Protein AF-A0A4R4ACE6-F1 (afdb_monomer_lite)

Foldseek 3Di:
DDPPPPDPDLVVVQVVVQVVQVPDFAPVSVCVSQVVWDWDPPDPDPQWTKTDSDSPWIWIQGNVRRGIDTDDVVVNPDDDPPVVVVVVVVVVVVVVVVVVVCVVVVVVDDPVRVVVVVVVVVVVVVVVVVVVVPDDD

Structure (mmCIF, N/CA/C/O backbone):
data_AF-A0A4R4ACE6-F1
#
_entry.id   AF-A0A4R4ACE6-F1
#
loop_
_atom_site.group_PDB
_atom_site.id
_atom_site.type_symbol
_atom_site.label_atom_id
_atom_site.label_alt_id
_atom_site.label_comp_id
_atom_site.label_asym_id
_atom_site.label_entity_id
_atom_site.label_seq_id
_atom_site.pdbx_PDB_ins_code
_atom_site.Cartn_x
_atom_site.Cartn_y
_atom_site.Cartn_z
_atom_site.occupancy
_atom_site.B_iso_or_equiv
_atom_site.auth_seq_id
_atom_site.auth_comp_id
_atom_site.auth_asym_id
_atom_site.auth_atom_id
_atom_site.pdbx_PDB_model_num
ATOM 1 N N . MET A 1 1 ? 40.237 20.286 -29.614 1.00 39.25 1 MET A N 1
ATOM 2 C CA . MET A 1 1 ? 39.116 19.374 -29.910 1.00 39.25 1 MET A CA 1
ATOM 3 C C . MET A 1 1 ? 39.132 18.307 -28.837 1.00 39.25 1 MET A C 1
ATOM 5 O O . MET A 1 1 ? 39.995 17.444 -28.871 1.00 39.25 1 MET A O 1
ATOM 9 N N . LEU A 1 2 ? 38.305 18.479 -27.810 1.00 37.62 2 LEU A N 1
ATOM 10 C CA . LEU A 1 2 ? 38.090 17.489 -26.760 1.00 37.62 2 LEU A CA 1
ATOM 11 C C . LEU A 1 2 ? 36.631 17.077 -26.900 1.00 37.62 2 LEU A C 1
ATOM 13 O O . LEU A 1 2 ? 35.740 17.846 -26.546 1.00 37.62 2 LEU A O 1
ATOM 17 N N . ASP A 1 3 ? 36.414 15.913 -27.501 1.00 39.69 3 ASP A N 1
ATOM 18 C CA . ASP A 1 3 ? 35.111 15.267 -27.541 1.00 39.69 3 ASP A CA 1
ATOM 19 C C . ASP A 1 3 ? 34.815 14.712 -26.151 1.00 39.69 3 ASP A C 1
ATOM 21 O O . ASP A 1 3 ? 35.185 13.594 -25.791 1.00 39.69 3 ASP A O 1
ATOM 25 N N . THR A 1 4 ? 34.167 15.532 -25.331 1.00 42.69 4 THR A N 1
ATOM 26 C CA . THR A 1 4 ? 33.566 15.086 -24.080 1.00 42.69 4 THR A CA 1
ATOM 27 C C . THR A 1 4 ? 32.238 14.422 -24.425 1.00 42.69 4 THR A C 1
ATOM 29 O O . THR A 1 4 ? 31.175 15.039 -24.386 1.00 42.69 4 THR A O 1
ATOM 32 N N . HIS A 1 5 ? 32.289 13.137 -24.773 1.00 44.16 5 HIS A N 1
ATOM 33 C CA . HIS A 1 5 ? 31.126 12.265 -24.643 1.00 44.16 5 HIS A CA 1
ATOM 34 C C . HIS A 1 5 ? 30.836 12.082 -23.149 1.00 44.16 5 HIS A C 1
ATOM 36 O O . HIS A 1 5 ? 31.221 11.096 -22.524 1.00 44.16 5 HIS A O 1
ATOM 42 N N . THR A 1 6 ? 30.187 13.085 -22.562 1.00 49.16 6 THR A N 1
ATOM 43 C CA . THR A 1 6 ? 29.593 13.006 -21.234 1.00 49.16 6 THR A CA 1
ATOM 44 C C . THR A 1 6 ? 28.503 11.946 -21.307 1.00 49.16 6 THR A C 1
ATOM 46 O O . THR A 1 6 ? 27.465 12.159 -21.935 1.00 49.16 6 THR A O 1
ATOM 49 N N . ALA A 1 7 ? 28.756 10.777 -20.713 1.00 47.00 7 ALA A N 1
ATOM 50 C CA . ALA A 1 7 ? 27.704 9.814 -20.415 1.00 47.00 7 ALA A CA 1
ATOM 51 C C . ALA A 1 7 ? 26.524 10.574 -19.780 1.00 47.00 7 ALA A C 1
ATOM 53 O O . ALA A 1 7 ? 26.785 11.451 -18.946 1.00 47.00 7 ALA A O 1
ATOM 54 N N . PRO A 1 8 ? 25.255 10.309 -20.151 1.00 51.50 8 PRO A N 1
ATOM 55 C CA . PRO A 1 8 ? 24.149 10.928 -19.438 1.00 51.50 8 PRO A CA 1
ATOM 56 C C . PRO A 1 8 ? 24.357 10.652 -17.943 1.00 51.50 8 PRO A C 1
ATOM 58 O O . PRO A 1 8 ? 24.709 9.527 -17.572 1.00 51.50 8 PRO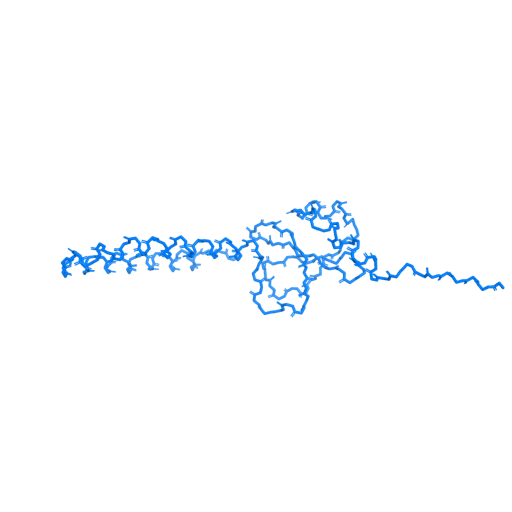 A O 1
ATOM 61 N N . PRO A 1 9 ? 24.264 11.682 -17.089 1.00 63.25 9 PRO A N 1
ATOM 62 C CA . PRO A 1 9 ? 24.616 11.545 -15.689 1.00 63.25 9 PRO A CA 1
ATOM 63 C C . PRO A 1 9 ? 23.662 10.513 -15.096 1.00 63.25 9 PRO A C 1
ATOM 65 O O . PRO A 1 9 ? 22.456 10.728 -15.094 1.00 63.25 9 PRO A O 1
ATOM 68 N N . VAL A 1 10 ? 24.184 9.380 -14.627 1.00 69.69 10 VAL A N 1
ATOM 69 C CA . VAL A 1 10 ? 23.410 8.233 -14.108 1.00 69.69 10 VAL A CA 1
ATOM 70 C C . VAL A 1 10 ? 22.315 8.663 -13.114 1.00 69.69 10 VAL A C 1
ATOM 72 O O . VAL A 1 10 ? 21.252 8.051 -13.064 1.00 69.69 10 VAL A O 1
ATOM 75 N N . ALA A 1 11 ? 22.540 9.760 -12.383 1.00 75.00 11 ALA A N 1
ATOM 76 C CA . ALA A 1 11 ? 21.557 10.407 -11.516 1.00 75.00 11 ALA A CA 1
ATOM 77 C C . ALA A 1 11 ? 20.283 10.868 -12.252 1.00 75.00 11 ALA A C 1
ATOM 79 O O . ALA A 1 11 ? 19.187 10.543 -11.811 1.00 75.00 11 ALA A O 1
ATOM 80 N N . LEU A 1 12 ? 20.409 11.534 -13.404 1.00 82.38 12 LEU A N 1
ATOM 81 C CA . LEU A 1 12 ? 19.269 12.009 -14.199 1.00 82.38 12 LEU A CA 1
ATOM 82 C C . LEU A 1 12 ? 18.455 10.840 -14.767 1.00 82.38 12 LEU A C 1
ATOM 84 O O . LEU A 1 12 ? 17.234 10.904 -14.869 1.00 82.38 12 LEU A O 1
ATOM 88 N N . GLU A 1 13 ? 19.127 9.741 -15.116 1.00 81.38 13 GLU A N 1
ATOM 89 C CA . GLU A 1 13 ? 18.462 8.528 -15.596 1.00 81.38 13 GLU A CA 1
ATOM 90 C C . GLU A 1 13 ? 17.714 7.786 -14.474 1.00 81.38 13 GLU A C 1
ATOM 92 O O . GLU A 1 13 ? 16.696 7.137 -14.727 1.00 81.38 13 GLU A O 1
ATOM 97 N N . ALA A 1 14 ? 18.220 7.861 -13.241 1.00 82.44 14 ALA A N 1
ATOM 98 C CA . ALA A 1 14 ? 17.561 7.318 -12.059 1.00 82.44 14 ALA A CA 1
ATOM 99 C C . ALA A 1 14 ? 16.352 8.175 -11.645 1.00 82.44 14 ALA A C 1
ATOM 101 O O . ALA A 1 14 ? 15.277 7.627 -11.413 1.00 82.44 14 ALA A O 1
ATOM 102 N N . GLU A 1 15 ? 16.501 9.502 -11.619 1.00 84.19 15 GLU A N 1
ATOM 103 C CA . GLU A 1 15 ? 15.417 10.462 -11.356 1.00 84.19 15 GLU A CA 1
ATOM 104 C C . GLU A 1 15 ? 14.280 10.300 -12.364 1.00 84.19 15 GLU A C 1
ATOM 106 O O . GLU A 1 15 ? 13.147 10.035 -11.974 1.00 84.19 15 GLU A O 1
ATOM 111 N N . TYR A 1 16 ? 14.597 10.293 -13.661 1.00 85.19 16 TYR A N 1
ATOM 112 C CA . TYR A 1 16 ? 13.599 10.079 -14.706 1.00 85.19 16 TYR A CA 1
ATOM 113 C C . TYR A 1 16 ? 12.811 8.775 -14.508 1.00 85.19 16 TYR A C 1
ATOM 115 O O . TYR A 1 16 ? 11.591 8.744 -14.662 1.00 85.19 16 TYR A O 1
ATOM 123 N N . ARG A 1 17 ? 13.479 7.672 -14.148 1.00 85.06 17 ARG A N 1
ATOM 124 C CA . ARG A 1 17 ? 12.790 6.398 -13.887 1.00 85.06 17 ARG A CA 1
ATOM 125 C C . ARG A 1 17 ? 11.895 6.448 -12.652 1.00 85.06 17 ARG A C 1
ATOM 127 O O . ARG A 1 17 ? 10.841 5.813 -12.683 1.00 85.06 17 ARG A O 1
ATOM 134 N N . ARG A 1 18 ? 12.295 7.163 -11.597 1.00 86.38 18 ARG A N 1
ATOM 135 C CA . ARG A 1 18 ? 11.459 7.374 -10.404 1.00 86.38 18 ARG A CA 1
ATOM 136 C C . ARG A 1 18 ? 10.193 8.137 -10.757 1.00 86.38 18 ARG A C 1
ATOM 138 O O . ARG A 1 18 ? 9.114 7.631 -10.472 1.00 86.38 18 ARG A O 1
ATOM 145 N N . ASP A 1 19 ? 10.317 9.243 -11.484 1.00 89.75 19 ASP A N 1
ATOM 146 C CA . ASP A 1 19 ? 9.166 10.035 -11.931 1.00 89.75 19 ASP A CA 1
ATOM 147 C C . ASP A 1 19 ? 8.194 9.183 -12.760 1.00 89.75 19 ASP A C 1
ATOM 149 O O . ASP A 1 19 ? 6.974 9.241 -12.606 1.00 89.75 19 ASP A O 1
ATOM 153 N N . LEU A 1 20 ? 8.729 8.317 -13.627 1.00 89.19 20 LEU A N 1
ATOM 154 C CA . LEU A 1 20 ? 7.899 7.387 -14.387 1.00 89.19 20 LEU A CA 1
ATOM 155 C C . LEU A 1 20 ? 7.201 6.350 -13.506 1.00 89.19 20 LEU A C 1
ATOM 157 O O . LEU A 1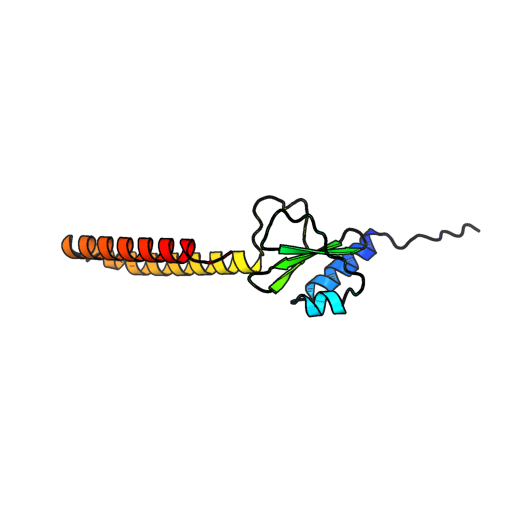 20 ? 6.056 5.991 -13.793 1.00 89.19 20 LEU A O 1
ATOM 161 N N . LEU A 1 21 ? 7.872 5.859 -12.465 1.00 91.19 21 LEU A N 1
ATOM 162 C CA . LEU A 1 21 ? 7.319 4.878 -11.538 1.00 91.19 21 LEU A CA 1
ATOM 163 C C . LEU A 1 21 ? 6.125 5.439 -10.756 1.00 91.19 21 LEU A C 1
ATOM 165 O O . LEU A 1 21 ? 5.180 4.695 -10.512 1.00 91.19 21 LEU A O 1
ATOM 169 N N . GLU A 1 22 ? 6.110 6.734 -10.433 1.00 89.31 22 GLU A N 1
ATOM 170 C CA . GLU A 1 22 ? 4.994 7.375 -9.717 1.00 89.31 22 GLU A CA 1
ATOM 171 C C . GLU A 1 22 ? 3.650 7.257 -10.456 1.00 89.31 22 GLU A C 1
ATOM 173 O O . GLU A 1 22 ? 2.586 7.248 -9.835 1.00 89.31 22 GLU A O 1
ATOM 178 N N . THR A 1 23 ? 3.688 7.115 -11.784 1.00 90.38 23 THR A N 1
ATOM 179 C CA . THR A 1 23 ? 2.489 6.959 -12.627 1.00 90.38 23 THR A CA 1
ATOM 180 C C . THR A 1 23 ? 2.005 5.511 -12.758 1.00 90.38 23 THR A C 1
ATOM 182 O O . THR A 1 23 ? 0.933 5.256 -13.310 1.00 90.38 23 THR A O 1
ATOM 185 N N . VAL A 1 24 ? 2.782 4.547 -12.262 1.00 91.00 24 VAL A N 1
ATOM 186 C CA . VAL A 1 24 ? 2.514 3.114 -12.389 1.00 91.00 24 VAL A CA 1
ATOM 187 C C . VAL A 1 24 ? 1.848 2.599 -11.119 1.00 91.00 24 VAL A C 1
ATOM 189 O O . VAL A 1 24 ? 2.379 2.738 -10.023 1.00 91.00 24 VAL A O 1
ATOM 192 N N . THR A 1 25 ? 0.690 1.952 -11.262 1.00 89.88 25 THR A N 1
ATOM 193 C CA . THR A 1 25 ? -0.118 1.513 -10.110 1.00 89.88 25 THR A CA 1
ATOM 194 C C . THR A 1 25 ? -0.294 0.002 -9.986 1.00 89.88 25 THR A C 1
ATOM 196 O O . THR A 1 25 ? -0.683 -0.442 -8.910 1.00 89.88 25 THR A O 1
ATOM 199 N N . THR A 1 26 ? 0.011 -0.773 -11.034 1.00 91.12 26 THR A N 1
ATOM 200 C CA . THR A 1 26 ? -0.148 -2.242 -11.087 1.00 91.12 26 THR A CA 1
ATOM 201 C C . THR A 1 26 ? 1.099 -2.924 -11.647 1.00 91.12 26 THR A C 1
ATOM 203 O O . THR A 1 26 ? 1.868 -2.306 -12.393 1.00 91.12 26 THR A O 1
ATOM 206 N N . GLU A 1 27 ? 1.286 -4.218 -11.362 1.00 92.00 27 GLU A N 1
ATOM 207 C CA . GLU A 1 27 ? 2.403 -4.997 -11.921 1.00 92.00 27 GLU A CA 1
ATOM 208 C C . GLU A 1 27 ? 2.387 -5.033 -13.458 1.00 92.00 27 GLU A C 1
ATOM 210 O O . GLU A 1 27 ? 3.427 -4.895 -14.106 1.00 92.00 27 GLU A O 1
ATOM 215 N N . ALA A 1 28 ? 1.207 -5.186 -14.064 1.00 92.00 28 ALA A N 1
ATOM 216 C CA . ALA A 1 28 ? 1.076 -5.215 -15.518 1.00 92.00 28 ALA A CA 1
ATOM 217 C C . ALA A 1 28 ? 1.542 -3.891 -16.150 1.00 92.00 28 ALA A C 1
ATOM 219 O O . ALA A 1 28 ? 2.300 -3.898 -17.123 1.00 92.00 28 ALA A O 1
ATOM 220 N N . ALA A 1 29 ? 1.150 -2.755 -15.561 1.00 93.38 29 ALA A N 1
ATOM 221 C CA . ALA A 1 29 ? 1.607 -1.440 -15.999 1.00 93.38 29 ALA A CA 1
ATOM 222 C C . ALA A 1 29 ? 3.119 -1.261 -15.790 1.00 93.38 29 ALA A C 1
ATOM 224 O O . ALA A 1 29 ? 3.786 -0.689 -16.653 1.00 93.38 29 ALA A O 1
ATOM 225 N N . LEU A 1 30 ? 3.677 -1.801 -14.700 1.00 93.88 30 LEU A N 1
ATOM 226 C CA . LEU A 1 30 ? 5.117 -1.778 -14.434 1.00 93.88 30 LEU A CA 1
ATOM 227 C C . LEU A 1 30 ? 5.891 -2.501 -15.536 1.00 93.88 30 LEU A C 1
ATOM 229 O O . LEU A 1 30 ? 6.810 -1.927 -16.117 1.00 93.88 30 LEU A O 1
ATOM 233 N N . ARG A 1 31 ? 5.489 -3.731 -15.870 1.00 92.38 31 ARG A N 1
ATOM 234 C CA . ARG A 1 31 ? 6.143 -4.537 -16.912 1.00 92.38 31 ARG A CA 1
ATOM 235 C C . ARG A 1 31 ? 5.979 -3.928 -18.305 1.00 92.38 31 ARG A C 1
ATOM 237 O O . ARG A 1 31 ? 6.913 -3.979 -19.098 1.00 92.38 31 ARG A O 1
ATOM 244 N N . ALA A 1 32 ? 4.832 -3.313 -18.598 1.00 93.50 32 ALA A N 1
ATOM 245 C CA . ALA A 1 32 ? 4.621 -2.599 -19.856 1.00 93.50 32 ALA A CA 1
ATOM 246 C C . ALA A 1 32 ? 5.503 -1.342 -19.963 1.00 93.50 32 ALA A C 1
ATOM 248 O O . ALA A 1 32 ? 6.072 -1.070 -21.021 1.00 93.50 32 ALA A O 1
ATOM 249 N N . ARG A 1 33 ? 5.637 -0.579 -18.869 1.00 93.06 33 ARG A N 1
ATOM 250 C CA . ARG A 1 33 ? 6.424 0.663 -18.834 1.00 93.06 33 ARG A CA 1
ATOM 251 C C . ARG A 1 33 ? 7.927 0.407 -18.803 1.00 93.06 33 ARG A C 1
ATOM 253 O O . ARG A 1 33 ? 8.681 1.151 -19.428 1.00 93.06 33 ARG A O 1
ATOM 260 N N . PHE A 1 34 ? 8.346 -0.658 -18.126 1.00 93.19 34 PHE A N 1
ATOM 261 C CA . PHE A 1 34 ? 9.736 -1.077 -17.988 1.00 93.19 34 PHE A CA 1
ATOM 262 C C . PHE A 1 34 ? 9.908 -2.526 -18.479 1.00 93.19 34 PHE A C 1
ATOM 264 O O . PHE A 1 34 ? 10.069 -3.436 -17.668 1.00 93.19 34 PHE A O 1
ATOM 271 N N . PRO A 1 35 ? 9.944 -2.776 -19.804 1.00 90.81 35 PRO A N 1
ATOM 272 C CA . PRO A 1 35 ? 10.016 -4.138 -20.353 1.00 90.81 35 PRO A CA 1
ATOM 273 C C . PRO A 1 35 ? 11.283 -4.915 -19.978 1.00 90.81 35 PRO A C 1
ATOM 275 O O . PRO A 1 35 ? 11.319 -6.136 -20.084 1.00 90.81 35 PRO A O 1
ATOM 278 N N . ARG A 1 36 ? 12.339 -4.207 -19.560 1.00 90.44 36 ARG A N 1
ATOM 279 C CA . ARG A 1 36 ? 13.600 -4.793 -19.078 1.00 90.44 36 ARG A CA 1
ATOM 280 C C . ARG A 1 36 ? 13.621 -5.011 -17.562 1.00 90.44 36 ARG A C 1
ATOM 282 O O . ARG A 1 36 ? 14.676 -5.335 -17.030 1.00 90.44 36 ARG A O 1
ATOM 289 N N . ALA A 1 37 ? 12.502 -4.790 -16.872 1.00 91.81 37 ALA A N 1
ATOM 290 C CA . ALA A 1 37 ? 12.420 -4.996 -15.437 1.00 91.81 37 ALA A CA 1
ATOM 291 C C . ALA A 1 37 ? 12.620 -6.477 -15.094 1.00 91.81 37 ALA A C 1
ATOM 293 O O . ALA A 1 37 ? 11.895 -7.344 -15.586 1.00 91.81 37 ALA A O 1
ATOM 294 N N . THR A 1 38 ? 13.592 -6.761 -14.233 1.00 91.31 38 THR A N 1
ATOM 295 C CA . THR A 1 38 ? 13.903 -8.120 -13.774 1.00 91.31 38 THR A CA 1
ATOM 296 C C . THR A 1 38 ? 13.526 -8.270 -12.313 1.00 91.31 38 THR A C 1
ATOM 298 O O . THR A 1 38 ? 13.899 -7.427 -11.498 1.00 91.31 38 THR A O 1
ATOM 301 N N . GLU A 1 39 ? 12.803 -9.335 -11.981 1.00 89.50 39 GLU A N 1
ATOM 302 C CA . GLU A 1 39 ? 12.487 -9.666 -10.592 1.00 89.50 39 GLU A CA 1
ATOM 303 C C . GLU A 1 39 ? 13.770 -10.012 -9.820 1.00 89.50 39 GLU A C 1
ATOM 305 O O . GLU A 1 39 ? 14.678 -10.645 -10.358 1.00 89.50 39 GLU A O 1
ATOM 310 N N . VAL A 1 40 ? 13.860 -9.548 -8.576 1.00 86.50 40 VAL A N 1
ATOM 311 C CA . VAL A 1 40 ? 15.002 -9.740 -7.680 1.00 86.50 40 VAL A CA 1
ATOM 312 C C . VAL A 1 40 ? 14.579 -10.728 -6.596 1.00 86.50 40 VAL A C 1
ATOM 314 O O . VAL A 1 40 ? 13.744 -10.399 -5.761 1.00 86.50 40 VAL A O 1
ATOM 317 N N . GLU A 1 41 ? 15.168 -11.927 -6.586 1.00 69.19 41 GLU A N 1
ATOM 318 C CA . GLU A 1 41 ? 14.771 -13.043 -5.700 1.00 69.19 41 GLU A CA 1
ATOM 319 C C . GLU A 1 41 ? 15.010 -12.796 -4.194 1.00 69.19 41 GLU A C 1
ATOM 321 O O . GLU A 1 41 ? 14.540 -13.557 -3.355 1.00 69.19 41 GLU A O 1
ATOM 326 N N . HIS A 1 42 ? 15.744 -11.747 -3.811 1.00 57.09 42 HIS A N 1
ATOM 327 C CA . HIS A 1 42 ? 16.246 -11.559 -2.442 1.00 57.09 42 HIS A CA 1
ATOM 328 C C . HIS A 1 42 ? 15.379 -10.662 -1.546 1.00 57.09 42 HIS A C 1
ATOM 330 O O . HIS A 1 42 ? 15.915 -9.858 -0.775 1.00 57.09 42 HIS A O 1
ATOM 336 N N . THR A 1 43 ? 14.053 -10.761 -1.610 1.00 58.81 43 THR A N 1
ATOM 337 C CA . THR A 1 43 ? 13.210 -10.109 -0.600 1.00 58.81 43 THR A CA 1
ATOM 338 C C . THR A 1 43 ? 12.994 -11.041 0.588 1.00 58.81 43 THR A C 1
ATOM 340 O O . THR A 1 43 ? 12.407 -12.110 0.480 1.00 58.81 43 THR A O 1
ATOM 343 N N . HIS A 1 44 ? 13.455 -10.618 1.769 1.00 56.88 44 HIS A N 1
ATOM 344 C CA . HIS A 1 44 ? 13.138 -11.279 3.045 1.00 56.88 44 HIS A CA 1
ATOM 345 C C . HIS A 1 44 ? 11.659 -11.111 3.452 1.00 56.88 44 HIS A C 1
ATOM 347 O O . HIS A 1 44 ? 11.232 -11.644 4.474 1.00 56.88 44 HIS A O 1
ATOM 353 N N . GLU A 1 45 ? 10.876 -10.373 2.663 1.00 63.69 45 GLU A N 1
ATOM 354 C CA . GLU A 1 45 ? 9.472 -10.073 2.910 1.00 63.69 45 GLU A CA 1
ATOM 355 C C . GLU A 1 45 ? 8.596 -10.832 1.909 1.00 63.69 45 GLU A C 1
ATOM 357 O O . GLU A 1 45 ? 8.508 -10.464 0.739 1.00 63.69 45 GLU A O 1
ATOM 362 N N . ALA A 1 46 ? 7.914 -11.878 2.387 1.00 65.12 46 ALA A N 1
ATOM 363 C CA . ALA A 1 46 ? 7.034 -12.735 1.581 1.00 65.12 46 ALA A CA 1
ATOM 364 C C . ALA A 1 46 ? 5.875 -11.981 0.893 1.00 65.12 46 ALA A C 1
ATOM 366 O O . ALA A 1 46 ? 5.217 -12.519 0.007 1.00 65.12 46 ALA A O 1
ATOM 367 N N . THR A 1 47 ? 5.613 -10.737 1.298 1.00 76.88 47 THR A N 1
ATOM 368 C CA . THR A 1 47 ? 4.502 -9.917 0.808 1.00 76.88 47 THR A CA 1
ATOM 369 C C . THR A 1 47 ? 4.893 -8.936 -0.301 1.00 76.88 47 THR A C 1
ATOM 371 O O . THR A 1 47 ? 4.032 -8.189 -0.779 1.00 76.88 47 THR A O 1
ATOM 374 N N . LEU A 1 48 ? 6.166 -8.909 -0.723 1.00 83.94 48 LEU A N 1
ATOM 375 C CA . LEU A 1 48 ? 6.670 -8.003 -1.759 1.00 83.94 48 LEU A CA 1
ATOM 376 C C . LEU A 1 48 ? 7.426 -8.750 -2.864 1.00 83.94 48 LEU A C 1
ATOM 378 O O . LEU A 1 48 ? 8.373 -9.492 -2.600 1.00 83.94 48 LEU A O 1
ATOM 382 N N . ARG A 1 49 ? 7.075 -8.449 -4.118 1.00 88.62 49 ARG A N 1
ATOM 383 C CA . ARG A 1 49 ? 7.861 -8.803 -5.310 1.00 88.62 49 ARG A CA 1
ATOM 384 C C . ARG A 1 49 ? 8.631 -7.579 -5.777 1.00 88.62 49 ARG A C 1
ATOM 386 O O . ARG A 1 49 ? 8.018 -6.553 -6.070 1.00 88.62 49 ARG A O 1
ATOM 393 N N . VAL A 1 50 ? 9.957 -7.658 -5.833 1.00 89.62 50 VAL A N 1
ATOM 394 C CA . VAL A 1 50 ? 10.811 -6.510 -6.175 1.00 89.62 50 VAL A CA 1
ATOM 395 C C . VAL A 1 50 ? 11.398 -6.662 -7.570 1.00 89.62 50 VAL A C 1
ATOM 397 O O . VAL A 1 50 ? 11.856 -7.732 -7.946 1.00 89.62 50 VAL A O 1
ATOM 400 N N . TYR A 1 51 ? 11.416 -5.568 -8.325 1.00 91.94 51 TYR A N 1
ATOM 401 C CA . TYR A 1 51 ? 11.891 -5.481 -9.697 1.00 91.94 51 TYR A CA 1
ATOM 402 C C . TYR A 1 51 ? 12.992 -4.438 -9.826 1.00 91.94 51 TYR A C 1
ATOM 404 O O . TYR A 1 51 ? 12.829 -3.298 -9.393 1.00 91.94 51 TYR A O 1
ATOM 412 N N . ALA A 1 52 ? 14.091 -4.798 -10.482 1.00 92.25 52 ALA A N 1
ATOM 413 C CA . ALA A 1 52 ? 15.124 -3.854 -10.876 1.00 92.25 52 ALA A CA 1
ATOM 414 C C . ALA A 1 52 ? 14.759 -3.186 -12.205 1.00 92.25 52 ALA A C 1
ATOM 416 O O . ALA A 1 52 ? 14.590 -3.868 -13.213 1.00 92.25 52 ALA A O 1
ATOM 417 N N . LEU A 1 53 ? 14.660 -1.853 -12.214 1.00 91.81 53 LEU A N 1
ATOM 418 C CA . LEU A 1 53 ? 14.296 -1.063 -13.403 1.00 91.81 53 LEU A CA 1
ATOM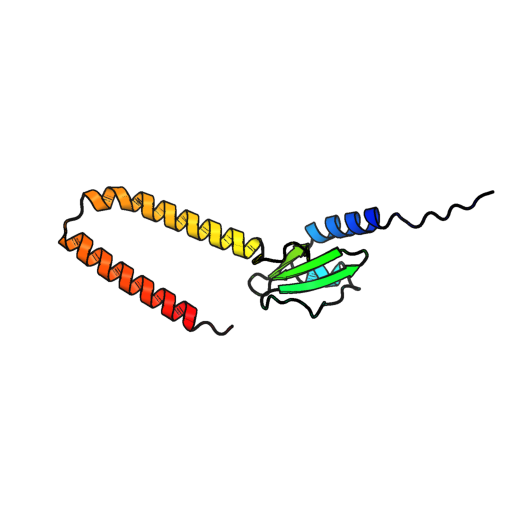 419 C C . LEU A 1 53 ? 15.520 -0.530 -14.176 1.00 91.81 53 LEU A C 1
ATOM 421 O O . LEU A 1 53 ? 15.376 0.060 -15.251 1.00 91.81 53 LEU A O 1
ATOM 425 N N . GLY A 1 54 ? 16.724 -0.736 -13.631 1.00 87.12 54 GLY A N 1
ATOM 426 C CA . GLY A 1 54 ? 17.985 -0.168 -14.115 1.00 87.12 54 GLY A CA 1
ATOM 427 C C . GLY A 1 54 ? 18.396 1.107 -13.367 1.00 87.12 54 GLY A C 1
ATOM 428 O O . GLY A 1 54 ? 17.605 1.683 -12.625 1.00 87.12 54 GLY A O 1
ATOM 429 N N . ALA A 1 55 ? 19.658 1.524 -13.535 1.00 85.31 55 ALA A N 1
ATOM 430 C CA . ALA A 1 55 ? 20.246 2.714 -12.896 1.00 85.31 55 ALA A CA 1
ATOM 431 C C . ALA A 1 55 ? 20.066 2.784 -11.360 1.00 85.31 55 ALA A C 1
ATOM 433 O O . ALA A 1 55 ? 19.952 3.861 -10.785 1.00 85.31 55 ALA A O 1
ATOM 434 N N . GLY A 1 56 ? 20.021 1.628 -10.686 1.00 84.75 56 GLY A N 1
ATOM 435 C CA . GLY A 1 56 ? 19.854 1.545 -9.230 1.00 84.75 56 GLY A CA 1
ATOM 436 C C . GLY A 1 56 ? 18.426 1.773 -8.718 1.00 84.75 56 GLY A C 1
ATOM 437 O O . GLY A 1 56 ? 18.225 1.764 -7.507 1.00 84.75 56 GLY A O 1
ATOM 438 N N . VAL A 1 57 ? 17.437 1.939 -9.603 1.00 88.94 57 VAL A N 1
ATOM 439 C CA . VAL A 1 57 ? 16.026 2.091 -9.220 1.00 88.94 57 VAL A CA 1
ATOM 440 C C . VAL A 1 57 ? 15.370 0.720 -9.082 1.00 88.94 57 VAL A C 1
ATOM 442 O O . VAL A 1 57 ? 15.460 -0.122 -9.984 1.00 88.94 57 VAL A O 1
ATOM 445 N N . LEU A 1 58 ? 14.685 0.512 -7.959 1.00 90.94 58 LEU A N 1
ATOM 446 C CA . LEU A 1 58 ? 13.929 -0.699 -7.667 1.00 90.94 58 LEU A CA 1
ATOM 447 C C . LEU A 1 58 ? 12.459 -0.346 -7.434 1.00 90.94 58 LEU A C 1
ATOM 449 O O . LEU A 1 58 ? 12.148 0.656 -6.794 1.00 90.94 58 LEU A O 1
ATOM 453 N N . ALA A 1 59 ? 11.557 -1.189 -7.917 1.00 91.62 59 ALA A N 1
ATOM 454 C CA . ALA A 1 59 ? 10.130 -1.102 -7.638 1.00 91.62 59 ALA A CA 1
ATOM 455 C C . ALA A 1 59 ? 9.682 -2.333 -6.853 1.00 91.62 59 ALA A C 1
ATOM 457 O O . ALA A 1 59 ? 10.104 -3.441 -7.164 1.00 91.62 59 ALA A O 1
ATOM 458 N N . ALA A 1 60 ? 8.810 -2.153 -5.870 1.00 90.62 60 ALA A N 1
ATOM 459 C CA . ALA A 1 60 ? 8.117 -3.238 -5.191 1.00 90.62 60 ALA A CA 1
ATOM 460 C C . ALA A 1 60 ? 6.657 -3.288 -5.639 1.00 90.62 60 ALA A C 1
ATOM 462 O O . ALA A 1 60 ? 6.005 -2.255 -5.788 1.00 90.62 60 ALA A O 1
ATOM 463 N N . VAL A 1 61 ? 6.145 -4.504 -5.797 1.00 91.31 61 VAL A N 1
ATOM 464 C CA . VAL A 1 61 ? 4.727 -4.819 -5.958 1.00 91.31 61 VAL A CA 1
ATOM 465 C C . VAL A 1 61 ? 4.280 -5.563 -4.709 1.00 91.31 61 VAL A C 1
ATOM 467 O O . VAL A 1 61 ? 4.854 -6.594 -4.354 1.00 91.31 61 VAL A O 1
ATOM 470 N N . CYS A 1 62 ? 3.266 -5.042 -4.023 1.00 87.81 62 CYS A N 1
ATOM 471 C CA . CYS A 1 62 ? 2.695 -5.712 -2.860 1.00 87.81 62 CYS A CA 1
ATOM 472 C C . CYS A 1 62 ? 1.739 -6.830 -3.278 1.00 87.81 62 CYS A C 1
ATOM 474 O O . CYS A 1 62 ? 0.771 -6.563 -3.980 1.00 87.81 62 CYS A O 1
ATOM 476 N N . THR A 1 63 ? 1.935 -8.051 -2.785 1.00 86.19 63 THR A N 1
ATOM 477 C CA . THR A 1 63 ? 1.055 -9.188 -3.104 1.00 86.19 63 THR A CA 1
ATOM 478 C C . THR A 1 63 ? -0.337 -9.070 -2.469 1.00 86.19 63 THR A C 1
ATOM 480 O O . THR A 1 63 ? -1.300 -9.605 -3.009 1.00 86.19 63 THR A O 1
ATOM 483 N N . ASP A 1 64 ? -0.477 -8.312 -1.374 1.00 85.81 64 ASP A N 1
ATOM 484 C CA . ASP A 1 64 ? -1.759 -8.133 -0.672 1.00 85.81 64 ASP A CA 1
ATOM 485 C C . ASP A 1 64 ? -2.693 -7.110 -1.332 1.00 85.81 64 ASP A C 1
ATOM 487 O O . ASP A 1 64 ? -3.917 -7.186 -1.199 1.00 85.81 64 ASP A O 1
ATOM 491 N N . CYS A 1 65 ? -2.133 -6.066 -1.949 1.00 86.00 65 CYS A N 1
ATOM 492 C CA . CYS A 1 65 ? -2.924 -4.952 -2.482 1.00 86.00 65 CYS A CA 1
ATOM 493 C C . CYS A 1 65 ? -2.546 -4.511 -3.898 1.00 86.00 65 CYS A C 1
ATOM 495 O O . CYS A 1 65 ? -3.063 -3.490 -4.346 1.00 86.00 65 CYS A O 1
ATOM 497 N N . ASP A 1 66 ? -1.656 -5.254 -4.562 1.00 88.50 66 ASP A N 1
ATOM 498 C CA . ASP A 1 66 ? -1.145 -5.053 -5.931 1.00 88.50 66 ASP A CA 1
ATOM 499 C C . ASP A 1 66 ? -0.506 -3.679 -6.195 1.00 88.50 66 ASP A C 1
ATOM 501 O O . ASP A 1 66 ? -0.200 -3.291 -7.321 1.00 88.50 66 ASP A O 1
ATOM 505 N N . ARG A 1 67 ? -0.281 -2.902 -5.133 1.00 88.62 67 ARG A N 1
ATOM 506 C CA . ARG A 1 67 ? 0.241 -1.550 -5.260 1.00 88.62 67 ARG A CA 1
ATOM 507 C C . ARG A 1 67 ? 1.725 -1.582 -5.592 1.00 88.62 67 ARG A C 1
ATOM 509 O O . ARG A 1 67 ? 2.506 -2.242 -4.903 1.00 88.62 67 ARG A O 1
ATOM 516 N N . VAL A 1 68 ? 2.086 -0.773 -6.579 1.00 91.19 68 VAL A N 1
ATOM 517 C CA . VAL A 1 68 ? 3.466 -0.490 -6.971 1.00 91.19 68 VAL A CA 1
ATOM 518 C C . VAL A 1 68 ? 4.004 0.716 -6.198 1.00 91.19 68 VAL A C 1
ATOM 520 O O . VAL A 1 68 ? 3.281 1.690 -5.970 1.00 91.19 68 VAL A O 1
ATOM 523 N N . PHE A 1 69 ? 5.259 0.644 -5.762 1.00 89.56 69 PHE A N 1
ATOM 524 C CA . PHE A 1 69 ? 5.973 1.747 -5.114 1.00 89.56 69 PHE A CA 1
ATOM 525 C C . PHE A 1 69 ? 7.491 1.607 -5.291 1.00 89.56 69 PHE A C 1
ATOM 527 O O . PHE A 1 69 ? 7.982 0.523 -5.608 1.00 89.56 69 PHE A O 1
ATOM 534 N N . GLU A 1 70 ? 8.246 2.691 -5.094 1.00 90.44 70 GLU A N 1
ATOM 535 C CA . GLU A 1 70 ? 9.712 2.618 -5.087 1.00 90.44 70 GLU A CA 1
ATOM 536 C C . GLU A 1 70 ? 10.195 1.786 -3.894 1.00 90.44 70 GLU A C 1
ATOM 538 O O . GLU A 1 70 ? 9.813 2.029 -2.749 1.00 90.44 70 GLU A O 1
ATOM 543 N N . TYR A 1 71 ? 11.052 0.805 -4.169 1.00 87.00 71 TYR A N 1
ATOM 544 C CA . TYR A 1 71 ? 11.678 -0.016 -3.145 1.00 87.00 71 TYR A CA 1
ATOM 545 C C . TYR A 1 71 ? 13.054 0.540 -2.792 1.00 87.00 71 TYR A C 1
ATOM 547 O O . TYR A 1 71 ? 13.947 0.617 -3.634 1.00 87.00 71 TYR A O 1
ATOM 555 N N . LEU A 1 72 ? 13.244 0.887 -1.523 1.00 82.69 72 LEU A N 1
ATOM 556 C CA . LEU A 1 72 ? 14.503 1.409 -1.006 1.00 82.69 72 LEU A CA 1
ATOM 557 C C . LEU A 1 72 ? 15.141 0.345 -0.101 1.00 82.69 72 LEU A C 1
ATOM 559 O O . LEU A 1 72 ? 14.686 0.159 1.026 1.00 82.69 72 LEU A O 1
ATOM 563 N N . PRO A 1 73 ? 16.213 -0.350 -0.540 1.00 72.31 73 PRO A N 1
ATOM 564 C CA . PRO A 1 73 ? 16.792 -1.477 0.198 1.00 72.31 73 PRO A CA 1
ATOM 565 C C . PRO A 1 73 ? 17.306 -1.144 1.595 1.00 72.31 73 PRO A C 1
ATOM 567 O O . PRO A 1 73 ? 17.580 -2.056 2.359 1.00 72.31 73 PRO A O 1
ATOM 570 N N . TRP A 1 74 ? 17.508 0.129 1.920 1.00 65.62 74 TRP A N 1
ATOM 571 C CA . TRP A 1 74 ? 17.943 0.578 3.241 1.00 65.62 74 TRP A CA 1
ATOM 572 C C . TRP A 1 74 ? 16.769 0.853 4.197 1.00 65.62 74 TRP A C 1
ATOM 574 O O . TRP A 1 74 ? 16.999 1.019 5.388 1.00 65.62 74 TRP A O 1
ATOM 584 N N . GLN A 1 75 ? 15.512 0.824 3.734 1.00 66.69 75 GLN A N 1
ATOM 585 C CA . GLN A 1 75 ? 14.306 0.926 4.579 1.00 66.69 75 GLN A CA 1
ATOM 586 C C . GLN A 1 75 ? 13.919 -0.416 5.244 1.00 66.69 75 GLN A C 1
ATOM 588 O O . GLN A 1 75 ? 12.754 -0.667 5.545 1.00 66.69 75 GLN A O 1
ATOM 593 N N . ARG A 1 76 ? 14.919 -1.278 5.465 1.00 54.00 76 ARG A N 1
ATOM 594 C CA . ARG A 1 76 ? 14.856 -2.741 5.643 1.00 54.00 76 ARG A CA 1
ATOM 595 C C . ARG A 1 76 ? 14.166 -3.276 6.901 1.00 54.00 76 ARG A C 1
ATOM 597 O O . ARG A 1 76 ? 14.144 -4.487 7.084 1.00 54.00 76 ARG A O 1
ATOM 604 N N . GLU A 1 77 ? 13.605 -2.435 7.760 1.00 50.06 77 GLU A N 1
ATOM 605 C CA . GLU A 1 77 ? 12.971 -2.900 8.996 1.00 50.06 77 GLU A CA 1
ATOM 606 C C . GLU A 1 77 ? 11.459 -2.663 8.964 1.00 50.06 77 GLU A C 1
ATOM 608 O O . GLU A 1 77 ? 10.951 -1.601 9.322 1.00 50.06 77 GLU A O 1
ATOM 613 N N . GLY A 1 78 ? 10.726 -3.691 8.524 1.00 54.25 78 GLY A N 1
ATOM 614 C CA . GLY A 1 78 ? 9.288 -3.825 8.763 1.00 54.25 78 GLY A CA 1
ATOM 615 C C . GLY A 1 78 ? 8.385 -2.937 7.908 1.00 54.25 78 GLY A C 1
ATOM 616 O O . GLY A 1 78 ? 7.248 -2.654 8.308 1.00 54.25 78 GLY A O 1
ATOM 617 N N . THR A 1 79 ? 8.847 -2.486 6.742 1.00 57.41 79 THR A N 1
ATOM 618 C CA . THR A 1 79 ? 8.063 -1.615 5.865 1.00 57.41 79 THR A CA 1
ATOM 619 C C . THR A 1 79 ? 7.016 -2.413 5.092 1.00 57.41 79 THR A C 1
ATOM 621 O O . THR A 1 79 ? 7.122 -2.679 3.901 1.00 57.41 79 THR A O 1
ATOM 624 N N . ARG A 1 80 ? 5.903 -2.717 5.779 1.00 67.94 80 ARG A N 1
ATOM 625 C CA . ARG A 1 80 ? 4.629 -3.048 5.121 1.00 67.94 80 ARG A CA 1
ATOM 626 C C . ARG A 1 80 ? 4.402 -2.080 3.963 1.00 67.94 80 ARG A C 1
ATOM 628 O O . ARG A 1 80 ? 4.629 -0.879 4.126 1.00 67.94 80 ARG A O 1
ATOM 635 N N . CYS A 1 81 ? 3.862 -2.588 2.853 1.00 82.44 81 CYS A N 1
ATOM 636 C CA . CYS A 1 81 ? 3.444 -1.759 1.725 1.00 82.44 81 CYS A CA 1
ATOM 637 C C . CYS A 1 81 ? 2.756 -0.472 2.226 1.00 82.44 81 CYS A C 1
ATOM 639 O O . CYS A 1 81 ? 1.812 -0.576 3.023 1.00 82.44 81 CYS A O 1
ATOM 641 N N . PRO A 1 82 ? 3.167 0.727 1.764 1.00 81.00 82 PRO A N 1
ATOM 642 C CA . PRO A 1 82 ? 2.612 1.995 2.238 1.00 81.00 82 PRO A CA 1
ATOM 643 C C . PRO A 1 82 ? 1.081 2.051 2.159 1.00 81.00 82 PRO A C 1
ATOM 645 O O . PRO A 1 82 ? 0.421 2.612 3.031 1.00 81.00 82 PRO A O 1
ATOM 648 N N . GLY A 1 83 ? 0.495 1.402 1.146 1.00 82.19 83 GLY A N 1
ATOM 649 C CA . GLY A 1 83 ? -0.954 1.263 1.005 1.00 82.19 83 GLY A CA 1
ATOM 650 C C . GLY A 1 83 ? -1.593 0.412 2.106 1.00 82.19 83 GLY A C 1
ATOM 651 O O . GLY A 1 83 ? -2.579 0.835 2.714 1.00 82.19 83 GLY A O 1
ATOM 652 N N . CYS A 1 84 ? -1.029 -0.765 2.391 1.00 82.94 84 CYS A N 1
ATOM 653 C CA . CYS A 1 84 ? -1.484 -1.641 3.476 1.00 82.94 84 CYS A CA 1
ATOM 654 C C . CYS A 1 84 ? -1.304 -0.981 4.848 1.00 82.94 84 CYS A C 1
ATOM 656 O O . CYS A 1 84 ? -2.194 -1.073 5.694 1.00 82.94 84 CYS A O 1
ATOM 658 N N . ARG A 1 85 ? -0.196 -0.260 5.049 1.00 83.44 85 ARG A N 1
ATOM 659 C CA . ARG A 1 85 ? 0.061 0.526 6.259 1.00 83.44 85 ARG A CA 1
ATOM 660 C C . ARG A 1 85 ? -0.986 1.623 6.452 1.00 83.44 85 ARG A C 1
ATOM 662 O O . ARG A 1 85 ? -1.669 1.617 7.469 1.00 83.44 85 ARG A O 1
ATOM 669 N N . ALA A 1 86 ? -1.200 2.481 5.456 1.00 83.25 86 ALA A N 1
ATOM 670 C CA . ALA A 1 86 ? -2.195 3.552 5.534 1.00 83.25 86 ALA A CA 1
ATOM 671 C C . ALA A 1 86 ? -3.632 3.018 5.704 1.00 83.25 86 ALA A C 1
ATOM 673 O O . ALA A 1 86 ? -4.496 3.672 6.289 1.00 83.25 86 ALA A O 1
ATOM 674 N N . ARG A 1 87 ? -3.932 1.823 5.176 1.00 84.06 87 ARG A N 1
ATOM 675 C CA . ARG A 1 87 ? -5.214 1.143 5.422 1.00 84.06 87 ARG A CA 1
ATOM 676 C C . ARG A 1 87 ? -5.342 0.713 6.884 1.00 84.06 87 ARG A C 1
ATOM 678 O O . ARG A 1 87 ? -6.388 0.953 7.479 1.00 84.06 87 ARG A O 1
ATOM 685 N N . ALA A 1 88 ? -4.297 0.115 7.453 1.00 84.62 88 ALA A N 1
ATOM 686 C CA . ALA A 1 88 ? -4.276 -0.288 8.855 1.00 84.62 88 ALA A CA 1
ATOM 687 C C . ALA A 1 88 ? -4.360 0.919 9.804 1.00 84.62 88 ALA A C 1
ATOM 689 O O . ALA A 1 88 ? -5.133 0.887 10.754 1.00 84.62 88 ALA A O 1
ATOM 690 N N . GLU A 1 89 ? -3.633 1.999 9.513 1.00 84.81 89 GLU A N 1
ATOM 691 C CA . GLU A 1 89 ? -3.668 3.241 10.295 1.00 84.81 89 GLU A CA 1
ATOM 692 C C . GLU A 1 89 ? -5.062 3.882 10.279 1.00 84.81 89 GLU A C 1
ATOM 694 O O . GLU A 1 89 ? -5.571 4.262 11.330 1.00 84.81 89 GLU A O 1
ATOM 699 N N . ARG A 1 90 ? -5.736 3.928 9.120 1.00 85.81 90 ARG A N 1
ATOM 700 C CA . ARG A 1 90 ? -7.128 4.407 9.040 1.00 85.81 90 ARG A CA 1
ATOM 701 C C . ARG A 1 90 ? -8.094 3.528 9.825 1.00 85.81 90 ARG A C 1
ATOM 703 O O . ARG A 1 90 ? -8.934 4.057 10.541 1.00 85.81 90 ARG A O 1
ATOM 710 N N . ALA A 1 91 ? -7.965 2.205 9.715 1.00 83.25 91 ALA A N 1
ATOM 711 C CA . ALA A 1 91 ? -8.791 1.284 10.490 1.00 83.25 91 ALA A CA 1
ATOM 712 C C . ALA A 1 91 ? -8.585 1.485 12.000 1.00 83.25 91 ALA A C 1
ATOM 714 O O . ALA A 1 91 ? -9.556 1.509 12.751 1.00 83.25 91 ALA A O 1
ATOM 715 N N . LEU A 1 92 ? -7.338 1.689 12.435 1.00 85.62 92 LEU A N 1
ATOM 716 C CA . LEU A 1 92 ? -7.018 1.995 13.826 1.00 85.62 92 LEU A CA 1
ATOM 717 C C . LEU A 1 92 ? -7.625 3.333 14.268 1.00 85.62 92 LEU A C 1
ATOM 719 O O . LEU A 1 92 ? -8.247 3.377 15.323 1.00 85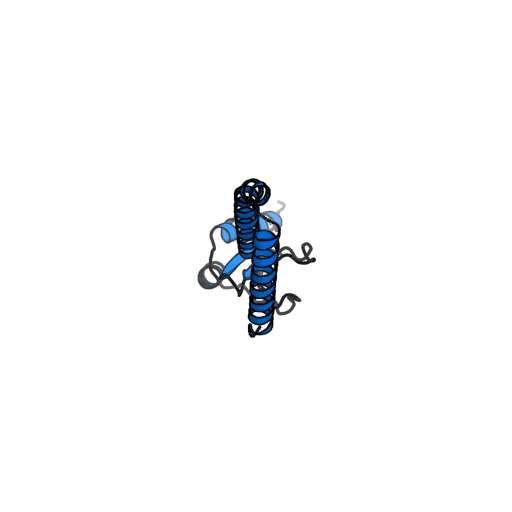.62 92 LEU A O 1
ATOM 723 N N . ALA A 1 93 ? -7.505 4.391 13.464 1.00 82.06 93 ALA A N 1
ATOM 724 C CA . ALA A 1 93 ? -8.116 5.687 13.762 1.00 82.06 93 ALA A CA 1
ATOM 725 C C . ALA A 1 93 ? -9.642 5.571 13.913 1.00 82.06 93 ALA A C 1
ATOM 727 O O . ALA A 1 93 ? -10.194 6.025 14.908 1.00 82.06 93 ALA A O 1
ATOM 728 N N . THR A 1 94 ? -10.315 4.861 13.000 1.00 83.50 94 THR A N 1
ATOM 729 C CA . THR A 1 94 ? -11.762 4.606 13.104 1.00 83.50 94 THR A CA 1
ATOM 730 C C . THR A 1 94 ? -12.127 3.839 14.374 1.00 83.50 94 THR A C 1
ATOM 732 O O . THR A 1 94 ? -13.124 4.162 15.015 1.00 83.50 94 THR A O 1
ATOM 735 N N . LEU A 1 95 ? -11.335 2.836 14.763 1.00 83.38 95 LEU A N 1
ATOM 736 C CA . LEU A 1 95 ? -11.561 2.110 16.014 1.00 83.38 95 LEU A CA 1
ATOM 737 C C . LEU A 1 95 ? -11.392 3.024 17.233 1.00 83.38 95 LEU A C 1
ATOM 739 O O . LEU A 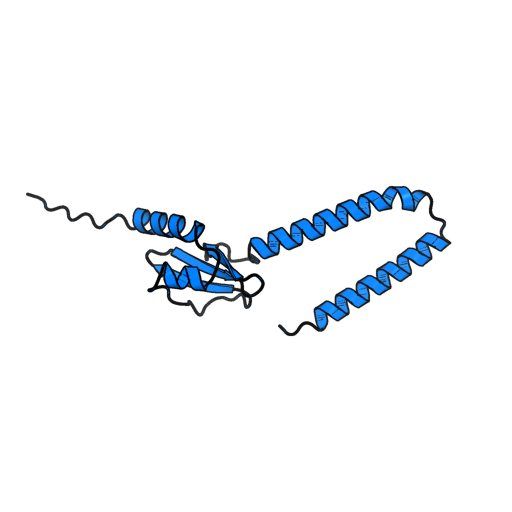1 95 ? -12.195 2.950 18.159 1.00 83.38 95 LEU A O 1
ATOM 743 N N . LEU A 1 96 ? -10.384 3.898 17.231 1.00 82.81 96 LEU A N 1
ATOM 744 C CA . LEU A 1 96 ? -10.171 4.869 18.304 1.00 82.81 96 LEU A CA 1
ATOM 745 C C . LEU A 1 96 ? -11.323 5.879 18.395 1.00 82.81 96 LEU A C 1
ATOM 747 O O . LEU A 1 96 ? -11.801 6.131 19.497 1.00 82.81 96 LEU A O 1
ATOM 751 N N . ASP A 1 97 ? -11.832 6.379 17.268 1.00 84.75 97 ASP A N 1
ATOM 752 C CA . ASP A 1 97 ? -12.993 7.281 17.234 1.00 84.75 97 ASP A CA 1
ATOM 753 C C . ASP A 1 97 ? -14.265 6.597 17.757 1.00 84.75 97 ASP A C 1
ATOM 755 O O . ASP A 1 97 ? -15.039 7.177 18.526 1.00 84.75 97 ASP A O 1
ATOM 759 N N . GLN A 1 98 ? -14.477 5.332 17.383 1.00 81.62 98 GLN A N 1
ATOM 760 C CA . GLN A 1 98 ? -15.582 4.529 17.906 1.00 81.62 98 GLN A CA 1
ATOM 761 C C . GLN A 1 98 ? -15.457 4.330 19.420 1.00 81.62 98 GLN A C 1
ATOM 763 O O . GLN A 1 98 ? -16.444 4.485 20.138 1.00 81.62 98 GLN A O 1
ATOM 768 N N . LEU A 1 99 ? -14.254 4.042 19.924 1.00 80.12 99 LEU A N 1
ATOM 769 C CA . LEU A 1 99 ? -14.002 3.919 21.362 1.00 80.12 99 LEU A CA 1
ATOM 770 C C . LEU A 1 99 ? -14.223 5.246 22.095 1.00 80.12 99 LEU A C 1
ATOM 772 O O . LEU A 1 99 ? -14.866 5.253 23.142 1.00 80.12 99 LEU A O 1
ATOM 776 N N . ALA A 1 100 ? -13.763 6.365 21.535 1.00 79.25 100 ALA A N 1
ATOM 777 C CA . ALA A 1 100 ? -13.975 7.695 22.100 1.00 79.25 100 ALA A CA 1
ATOM 778 C C . ALA A 1 100 ? -15.464 8.073 22.151 1.00 79.25 100 ALA A C 1
ATOM 780 O O . ALA A 1 100 ? -15.902 8.709 23.103 1.00 79.25 100 ALA A O 1
ATOM 781 N N . THR A 1 101 ? -16.258 7.633 21.171 1.00 82.56 101 THR A N 1
ATOM 782 C CA . THR A 1 101 ? -17.719 7.830 21.158 1.00 82.56 101 THR A CA 1
ATOM 783 C C . THR A 1 101 ? -18.426 6.968 22.207 1.00 82.56 101 THR A C 1
ATOM 785 O O . THR A 1 101 ? -19.443 7.371 22.767 1.00 82.56 101 THR A O 1
ATOM 788 N N . LEU A 1 102 ? -17.898 5.773 22.482 1.00 76.88 102 LEU A N 1
ATOM 789 C CA . LEU A 1 102 ? -18.447 4.861 23.484 1.00 76.88 102 LEU A CA 1
ATOM 790 C C . LEU A 1 102 ? -18.040 5.243 24.911 1.00 76.88 102 LEU A C 1
ATOM 792 O O . LEU A 1 102 ? -18.797 4.960 25.834 1.00 76.88 102 LEU A O 1
ATOM 796 N N . ALA A 1 103 ? -16.892 5.899 25.101 1.00 75.44 103 ALA A N 1
ATOM 797 C CA . ALA A 1 103 ? -16.356 6.232 26.420 1.00 75.44 103 ALA A CA 1
ATOM 798 C C . ALA A 1 103 ? -17.339 7.004 27.333 1.00 75.44 103 ALA A C 1
ATOM 800 O O . ALA A 1 103 ? -17.528 6.559 28.460 1.00 75.44 103 ALA A O 1
ATOM 801 N N . PRO A 1 104 ? -18.059 8.052 26.879 1.00 74.75 104 PRO A N 1
ATOM 802 C CA . PRO A 1 104 ? -19.042 8.753 27.711 1.00 74.75 104 PRO A CA 1
ATOM 803 C C . PRO A 1 104 ? -20.255 7.890 28.071 1.00 74.75 104 PRO A C 1
ATOM 805 O O . PRO A 1 104 ? -20.899 8.108 29.092 1.00 74.75 104 PRO A O 1
ATOM 808 N N . ALA A 1 105 ? -20.596 6.911 27.225 1.00 74.75 105 ALA A N 1
ATOM 809 C CA . ALA A 1 105 ? -21.689 5.991 27.509 1.00 74.75 105 ALA A CA 1
ATOM 810 C C . ALA A 1 105 ? -21.304 4.997 28.614 1.00 74.75 105 ALA A C 1
ATOM 812 O O . ALA A 1 105 ? -22.185 4.569 29.357 1.00 74.75 105 ALA A O 1
ATOM 813 N N . LEU A 1 106 ? -20.011 4.673 28.766 1.00 73.94 106 LEU A N 1
ATOM 814 C CA . LEU A 1 106 ? -19.516 3.769 29.811 1.00 73.94 106 LEU A CA 1
ATOM 815 C C . LEU A 1 106 ? -19.760 4.316 31.223 1.00 73.94 106 LEU A C 1
ATOM 817 O O . LEU A 1 106 ? -20.075 3.530 32.109 1.00 73.94 106 LEU A O 1
ATOM 821 N N . ASP A 1 107 ? -19.713 5.638 31.412 1.00 72.06 107 ASP A N 1
ATOM 822 C CA . ASP A 1 107 ? -19.958 6.284 32.714 1.00 72.06 107 ASP A CA 1
ATOM 823 C C . ASP A 1 107 ? -21.422 6.171 33.181 1.00 72.06 107 ASP A C 1
ATOM 825 O O . ASP A 1 107 ? -21.737 6.422 34.343 1.00 72.06 107 ASP A O 1
ATOM 829 N N . THR A 1 108 ? -22.331 5.777 32.282 1.00 79.06 108 THR A N 1
ATOM 830 C CA . THR A 1 108 ? -23.758 5.555 32.581 1.00 79.06 108 THR A CA 1
ATOM 831 C C . THR A 1 108 ? -24.120 4.079 32.753 1.00 79.06 108 THR A C 1
ATOM 833 O O . THR A 1 108 ? -25.274 3.756 33.040 1.00 79.06 108 THR A O 1
ATOM 836 N N . LEU A 1 109 ? -23.153 3.175 32.567 1.00 81.19 109 LEU A N 1
ATOM 837 C CA . LEU A 1 109 ? -23.368 1.736 32.645 1.00 81.19 109 LEU A CA 1
ATOM 838 C C . LEU A 1 109 ? -23.278 1.233 34.084 1.00 81.19 109 LEU A C 1
ATOM 840 O O . LEU A 1 109 ? -22.436 1.660 34.869 1.00 81.19 109 LEU A O 1
ATOM 844 N N . THR A 1 110 ? -24.128 0.264 34.412 1.00 85.88 110 THR A N 1
ATOM 845 C CA . THR A 1 110 ? -24.034 -0.450 35.688 1.00 85.88 110 THR A CA 1
ATOM 846 C C . THR A 1 110 ? -22.887 -1.465 35.663 1.00 85.88 110 THR A C 1
ATOM 848 O O . THR A 1 110 ? -22.454 -1.910 34.597 1.00 85.88 110 THR A O 1
ATOM 851 N N . ASP A 1 111 ? -22.450 -1.939 36.832 1.00 84.25 111 ASP A N 1
ATOM 852 C CA . ASP A 1 111 ? -21.462 -3.028 36.934 1.00 84.25 111 ASP A CA 1
ATOM 853 C C . ASP A 1 111 ? -21.882 -4.285 36.150 1.00 84.25 111 ASP A C 1
ATOM 855 O O . ASP A 1 111 ? -21.052 -4.997 35.575 1.00 84.25 111 ASP A O 1
ATOM 859 N N . GLN A 1 112 ? -23.190 -4.554 36.077 1.00 85.75 112 GLN A N 1
ATOM 860 C CA . GLN A 1 112 ? -23.730 -5.676 35.314 1.00 85.75 112 GLN A CA 1
ATOM 861 C C . GLN A 1 112 ? -23.567 -5.471 33.800 1.00 85.75 112 GLN A C 1
ATOM 863 O O . GLN A 1 112 ? -23.258 -6.429 33.077 1.00 85.75 112 GLN A O 1
ATOM 868 N N . ASP A 1 113 ? -23.741 -4.239 33.322 1.00 82.81 113 ASP A N 1
ATOM 869 C CA . ASP A 1 113 ? -23.551 -3.870 31.920 1.00 82.81 113 ASP A CA 1
ATOM 870 C C . ASP A 1 113 ? -22.072 -3.910 31.532 1.00 82.81 113 ASP A C 1
ATOM 872 O O . ASP A 1 113 ? -21.729 -4.493 30.500 1.00 82.81 113 ASP A O 1
ATOM 876 N N . LEU A 1 114 ? -21.187 -3.405 32.396 1.00 82.00 114 LEU A N 1
ATOM 877 C CA . LEU A 1 114 ? -19.736 -3.480 32.215 1.00 82.00 114 LEU A CA 1
ATOM 878 C C . LEU A 1 114 ? -19.252 -4.938 32.161 1.00 82.00 114 LEU A C 1
ATOM 880 O O . LEU A 1 114 ? -18.511 -5.316 31.250 1.00 82.00 114 LEU A O 1
ATOM 884 N N . ALA A 1 115 ? -19.745 -5.805 33.053 1.00 82.12 115 ALA A N 1
ATOM 885 C CA . ALA A 1 115 ? -19.420 -7.232 33.032 1.00 82.12 115 ALA A CA 1
ATOM 886 C C . ALA A 1 115 ? -19.927 -7.936 31.757 1.00 82.12 115 ALA A C 1
ATOM 888 O O . ALA A 1 115 ? -19.275 -8.845 31.230 1.00 82.12 115 ALA A O 1
ATOM 889 N N . ARG A 1 116 ? -21.097 -7.538 31.236 1.00 84.31 116 ARG A N 1
ATOM 890 C CA . ARG A 1 116 ? -21.634 -8.061 29.969 1.00 84.31 116 ARG A CA 1
ATOM 891 C C . ARG A 1 116 ? -20.815 -7.572 28.770 1.00 84.31 116 ARG A C 1
ATOM 893 O O . ARG A 1 116 ? -20.568 -8.365 27.859 1.00 84.31 116 ARG A O 1
ATOM 900 N N . LEU A 1 117 ? -20.378 -6.314 28.779 1.00 83.25 117 LEU A N 1
ATOM 901 C CA . LEU A 1 117 ? -19.523 -5.729 27.748 1.00 83.25 117 LEU A CA 1
ATOM 902 C C . LEU A 1 117 ? -18.155 -6.425 27.699 1.00 83.25 117 LEU A C 1
ATOM 904 O O . LEU A 1 117 ? -17.731 -6.845 26.624 1.00 83.25 117 LEU A O 1
ATOM 908 N N . GLY A 1 118 ? -17.521 -6.641 28.858 1.00 84.00 118 GLY A N 1
ATOM 909 C CA . GLY A 1 118 ? -16.233 -7.333 28.968 1.00 84.00 118 GLY A CA 1
ATOM 910 C C . GLY A 1 118 ? -16.261 -8.733 28.351 1.00 84.00 118 GLY A C 1
ATOM 911 O O . GLY A 1 118 ? -15.436 -9.051 27.497 1.00 84.00 118 GLY A O 1
ATOM 912 N N . ARG A 1 119 ? -17.289 -9.536 28.663 1.00 86.38 119 ARG A N 1
ATOM 913 C CA . ARG A 1 119 ? -17.460 -10.872 28.056 1.00 86.38 119 ARG A CA 1
ATOM 914 C C . ARG A 1 119 ? -17.634 -10.824 26.534 1.00 86.38 119 ARG A C 1
ATOM 916 O O . ARG A 1 119 ? -17.116 -11.693 25.830 1.00 86.38 119 ARG A O 1
ATOM 923 N N . ARG A 1 120 ? -18.354 -9.824 26.006 1.00 84.38 120 ARG A N 1
ATOM 924 C CA . ARG A 1 120 ? -18.523 -9.653 24.550 1.00 84.38 120 ARG A CA 1
ATOM 925 C C . ARG A 1 120 ? -17.214 -9.249 23.880 1.00 84.38 120 ARG A C 1
ATOM 927 O O . ARG A 1 120 ? -16.899 -9.803 22.832 1.00 84.38 120 ARG A O 1
ATOM 934 N N . LEU A 1 121 ? -16.443 -8.345 24.483 1.00 84.19 121 LEU A N 1
ATOM 935 C CA . LEU A 1 121 ? -15.127 -7.953 23.975 1.00 84.19 121 LEU A CA 1
ATOM 936 C C . LEU A 1 121 ? -14.153 -9.133 23.963 1.00 84.19 121 LEU A C 1
ATOM 938 O O . LEU A 1 121 ? -13.494 -9.353 22.950 1.00 84.19 121 LEU A O 1
ATOM 942 N N . ASP A 1 122 ? -14.121 -9.940 25.024 1.00 84.75 122 ASP A N 1
ATOM 943 C CA . ASP A 1 122 ? -13.287 -11.144 25.065 1.00 84.75 122 ASP A CA 1
ATOM 944 C C . ASP A 1 122 ? -13.685 -12.179 24.010 1.00 84.75 122 ASP A C 1
ATOM 946 O O . ASP A 1 122 ? -12.814 -12.798 23.396 1.00 84.75 122 ASP A O 1
ATOM 950 N N . THR A 1 123 ? -14.986 -12.340 23.756 1.00 84.69 123 THR A N 1
ATOM 951 C CA . THR A 1 123 ? -15.484 -13.225 22.690 1.00 84.69 123 THR A CA 1
ATOM 952 C C . THR A 1 123 ? -15.034 -12.723 21.317 1.00 84.69 123 THR A C 1
ATOM 954 O O . THR A 1 123 ? -14.500 -13.492 20.517 1.00 84.69 123 THR A O 1
ATOM 957 N N . THR A 1 124 ? -15.185 -11.422 21.052 1.00 79.19 124 THR A N 1
ATOM 958 C CA . THR A 1 124 ? -14.743 -10.796 19.798 1.00 79.19 124 THR A CA 1
ATOM 959 C C . THR A 1 124 ? -13.229 -10.900 19.622 1.00 79.19 124 THR A C 1
ATOM 961 O O . THR A 1 124 ? -12.764 -11.222 18.531 1.00 79.19 124 THR A O 1
ATOM 964 N N . ARG A 1 125 ? -12.450 -10.693 20.691 1.00 82.38 125 ARG A N 1
ATOM 965 C CA . ARG A 1 125 ? -10.987 -10.835 20.688 1.00 82.38 125 ARG A CA 1
ATOM 966 C C . ARG A 1 125 ? -10.560 -12.252 20.309 1.00 82.38 125 ARG A C 1
ATOM 968 O O . ARG A 1 125 ? -9.706 -12.404 19.438 1.00 82.38 125 ARG A O 1
ATOM 975 N N . HIS A 1 126 ? -11.165 -13.275 20.916 1.00 80.81 126 HIS A N 1
ATOM 976 C CA . HIS A 1 126 ? -10.879 -14.671 20.571 1.00 80.81 126 HIS A CA 1
ATOM 977 C C . HIS A 1 126 ? -11.245 -14.983 19.119 1.00 80.81 126 HIS A C 1
ATOM 979 O O . HIS A 1 126 ? -10.430 -15.548 18.397 1.00 80.81 126 HIS A O 1
ATOM 985 N N . ALA A 1 127 ? -12.417 -14.543 18.654 1.00 77.50 127 ALA A N 1
ATOM 986 C CA . ALA A 1 127 ? -12.830 -14.745 17.267 1.00 77.50 127 ALA A CA 1
ATOM 987 C C . ALA A 1 127 ? -11.860 -14.092 16.264 1.00 77.50 127 ALA A C 1
ATOM 989 O O . ALA A 1 127 ? -11.572 -14.667 15.211 1.00 77.50 127 ALA A O 1
ATOM 990 N N . LEU A 1 128 ? -11.322 -12.911 16.592 1.00 72.31 128 LEU A N 1
ATOM 991 C CA . LEU A 1 128 ? -10.340 -12.224 15.754 1.00 72.31 128 LEU A CA 1
ATOM 992 C C . LEU A 1 128 ? -9.005 -12.982 15.709 1.00 72.31 128 LEU A C 1
ATOM 994 O O . LEU A 1 128 ? -8.457 -13.181 14.626 1.00 72.31 128 LEU A O 1
ATOM 998 N N . HIS A 1 129 ? -8.511 -13.447 16.862 1.00 72.94 129 HIS A N 1
ATOM 999 C CA . HIS A 1 129 ? -7.299 -14.269 16.949 1.00 72.94 129 HIS A CA 1
ATOM 1000 C C . HIS A 1 129 ? -7.427 -15.566 16.151 1.00 72.94 129 HIS A C 1
ATOM 1002 O O . HIS A 1 129 ? -6.537 -15.894 15.369 1.00 72.94 129 HIS A O 1
ATOM 1008 N N . ASP A 1 130 ? -8.556 -16.253 16.283 1.00 74.75 130 ASP A N 1
ATOM 1009 C CA . ASP A 1 130 ? -8.851 -17.472 15.537 1.00 74.75 130 ASP A CA 1
ATOM 1010 C C . ASP A 1 130 ? -8.903 -17.229 14.028 1.00 74.75 130 ASP A C 1
ATOM 1012 O O . ASP A 1 130 ? -8.400 -18.034 13.248 1.00 74.75 130 ASP A O 1
ATOM 1016 N N . THR A 1 131 ? -9.496 -16.114 13.602 1.00 63.41 131 THR A N 1
ATOM 1017 C CA . THR A 1 131 ? -9.581 -15.750 12.181 1.00 63.41 131 THR A CA 1
ATOM 1018 C C . THR A 1 131 ? -8.201 -15.430 11.605 1.00 63.41 131 THR A C 1
ATOM 1020 O O . THR A 1 131 ? -7.899 -15.811 10.475 1.00 63.41 131 THR A O 1
ATOM 1023 N N . LEU A 1 132 ? -7.343 -14.762 12.383 1.00 67.75 132 LEU A N 1
ATOM 1024 C CA . LEU A 1 132 ? -5.965 -14.463 11.991 1.00 67.75 132 LEU A CA 1
ATOM 1025 C C . LEU A 1 132 ? -5.093 -15.724 11.945 1.00 67.75 132 LEU A C 1
ATOM 1027 O O . LEU A 1 132 ? -4.310 -15.872 11.014 1.00 67.75 132 LEU A O 1
ATOM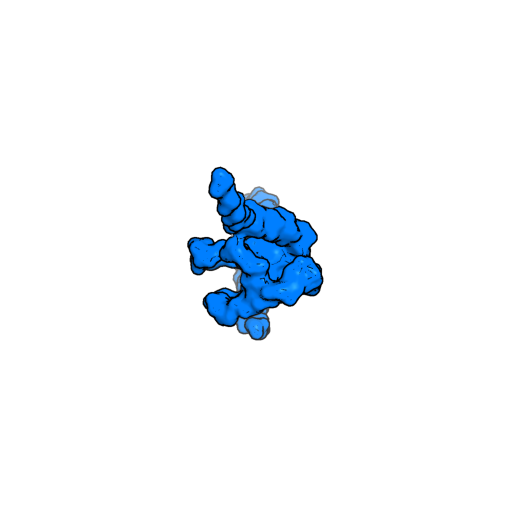 1031 N N . ALA A 1 133 ? -5.263 -16.650 12.891 1.00 66.06 133 ALA A N 1
ATOM 1032 C CA . ALA A 1 133 ? -4.529 -17.916 12.929 1.00 66.06 133 ALA A CA 1
ATOM 1033 C C . ALA A 1 133 ? -4.912 -18.879 11.789 1.00 66.06 133 ALA A C 1
ATOM 1035 O O . ALA A 1 133 ? -4.127 -19.753 11.432 1.00 66.06 133 ALA A O 1
ATOM 1036 N N . ARG A 1 134 ? -6.115 -18.732 11.216 1.00 59.47 134 ARG A N 1
ATOM 1037 C CA . ARG A 1 134 ? -6.639 -19.594 10.143 1.00 59.47 134 ARG A CA 1
ATOM 1038 C C . ARG A 1 134 ? -6.426 -19.049 8.728 1.00 59.47 134 ARG A C 1
ATOM 1040 O O . ARG A 1 134 ? -6.821 -19.722 7.778 1.00 59.47 134 ARG A O 1
ATOM 1047 N N . ARG A 1 135 ? -5.845 -17.856 8.548 1.00 39.12 135 ARG A N 1
ATOM 1048 C CA . ARG A 1 135 ? -5.501 -17.365 7.203 1.00 39.12 135 ARG A CA 1
ATOM 1049 C C . ARG A 1 135 ? -4.316 -18.175 6.656 1.00 39.12 135 ARG A C 1
ATOM 1051 O O . ARG A 1 135 ? -3.256 -18.120 7.276 1.00 39.12 135 ARG A O 1
ATOM 1058 N N . PRO A 1 136 ? -4.462 -18.912 5.536 1.00 42.53 136 PRO A N 1
ATOM 1059 C CA . PRO A 1 136 ? -3.303 -19.472 4.856 1.00 42.53 136 PRO A CA 1
ATOM 1060 C C . PRO A 1 136 ? -2.456 -18.302 4.343 1.00 42.53 136 PRO A C 1
ATOM 1062 O O . PRO A 1 136 ? -2.996 -17.385 3.717 1.00 42.53 136 PRO A O 1
ATOM 1065 N N . GLY A 1 137 ? -1.177 -18.306 4.720 1.00 40.47 137 GLY A N 1
ATOM 1066 C CA . GLY A 1 137 ? -0.164 -17.407 4.170 1.00 40.47 137 GLY A CA 1
ATOM 1067 C C . GLY A 1 137 ? 0.126 -17.710 2.711 1.00 40.47 137 GLY A C 1
ATOM 1068 O O . GLY A 1 137 ? -0.089 -18.875 2.300 1.00 40.47 137 GLY A O 1
#

pLDDT: mean 78.46, std 14.2, range [37.62, 93.88]

Sequence (137 aa):
MLDTHTAPPVALEAEYRRDLLETVTTEAALRARFPRATEVEHTHEATLRVYALGAGVLAAVCTDCDRVFEYLPWQREGTRCPGCRARAERALATLLDQLATLAPALDTLTDQDLARLGRRLDTTRHALHDTLARRPG

Radius of gyration: 23.8 Å; chains: 1; bounding box: 63×39×67 Å

Organism: Marichromatium gracile (NCBI:txid1048)

Secondary structure (DSSP, 8-state):
---------HHHHHHHHHHHHHT--SHHHHHHH-TT-EEES--S-TTEEEEEEETTEEEEEETTT--EEE--TT--S----HHHHHHHHHHHHHHHHHHHHHHHHHTT--HHHHHHHHHHHHHHHHHHHHHHHTS--